Protein AF-A6YPT8-F1 (afdb_monomer_lite)

InterPro domains:
  IPR031933 UPF0767 family [PF15990] (1-80)
  IPR031933 UPF0767 family [PTHR28599] (1-87)

Radius of gyration: 34.25 Å; chains: 1; bounding box: 77×31×76 Å

Structure (mmCIF, N/CA/C/O backbone):
data_AF-A6YPT8-F1
#
_entry.id   AF-A6YPT8-F1
#
loop_
_atom_site.group_PDB
_atom_site.id
_atom_site.type_symbol
_atom_site.label_atom_id
_atom_site.label_alt_id
_atom_site.label_comp_id
_atom_site.label_asym_id
_atom_site.label_entity_id
_atom_site.label_seq_id
_atom_site.pdbx_PDB_ins_code
_atom_site.Cartn_x
_atom_site.Cartn_y
_atom_site.Cartn_z
_atom_site.occupancy
_atom_site.B_iso_or_equiv
_atom_site.auth_seq_id
_atom_site.auth_comp_id
_atom_site.auth_asym_id
_atom_site.auth_atom_id
_atom_site.pdbx_PDB_model_num
ATOM 1 N N . MET A 1 1 ? 24.537 11.839 -31.452 1.00 71.50 1 MET A N 1
ATOM 2 C CA . MET A 1 1 ? 24.635 10.550 -30.720 1.00 71.50 1 MET A CA 1
ATOM 3 C C . MET A 1 1 ? 23.842 10.539 -29.410 1.00 71.50 1 MET A C 1
ATOM 5 O O . MET A 1 1 ? 23.082 9.610 -29.188 1.00 71.50 1 MET A O 1
ATOM 9 N N . PHE A 1 2 ? 23.910 11.593 -28.594 1.00 83.94 2 PHE A N 1
ATOM 10 C CA . PHE A 1 2 ? 23.109 11.769 -27.368 1.00 83.94 2 PHE A CA 1
ATOM 11 C C . PHE A 1 2 ? 21.575 11.546 -27.480 1.00 83.94 2 PHE A C 1
ATOM 13 O O . PHE A 1 2 ? 21.017 10.857 -26.626 1.00 83.94 2 PHE A O 1
ATOM 20 N N . PRO A 1 3 ? 20.867 12.020 -28.532 1.00 88.94 3 PRO A N 1
ATOM 21 C CA . PRO A 1 3 ? 19.422 11.778 -28.658 1.00 88.94 3 PRO A CA 1
ATOM 22 C C . PRO A 1 3 ? 19.060 10.298 -28.865 1.00 88.94 3 PRO A C 1
ATOM 24 O O . PRO A 1 3 ? 17.978 9.867 -28.474 1.00 88.94 3 PRO A O 1
ATOM 27 N N . VAL A 1 4 ? 19.970 9.501 -29.436 1.00 90.31 4 VAL A N 1
ATOM 28 C CA . VAL A 1 4 ? 19.774 8.053 -29.603 1.00 90.31 4 VAL A CA 1
ATOM 29 C C . VAL A 1 4 ? 19.873 7.353 -28.250 1.00 90.31 4 VAL A C 1
ATOM 31 O O . VAL A 1 4 ? 19.024 6.530 -27.922 1.00 90.31 4 VAL A O 1
ATOM 34 N N . ILE A 1 5 ? 20.847 7.751 -27.428 1.00 91.69 5 ILE A N 1
ATOM 35 C CA . ILE A 1 5 ? 21.039 7.223 -26.071 1.00 91.69 5 ILE A CA 1
ATOM 36 C C . ILE A 1 5 ? 19.800 7.497 -25.210 1.00 91.69 5 ILE A C 1
ATOM 38 O O . ILE A 1 5 ? 19.274 6.579 -24.586 1.00 91.69 5 ILE A O 1
ATOM 42 N N . PHE A 1 6 ? 19.260 8.720 -25.235 1.00 92.62 6 PHE A N 1
ATOM 43 C CA . PHE A 1 6 ? 18.041 9.038 -24.483 1.00 92.62 6 PHE A CA 1
ATOM 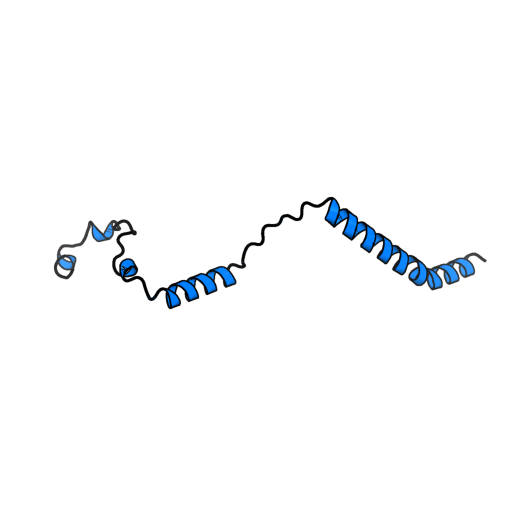44 C C . PHE A 1 6 ? 16.801 8.292 -24.974 1.00 92.62 6 PHE A C 1
ATOM 46 O O . PHE A 1 6 ? 15.943 7.931 -24.167 1.00 92.62 6 PHE A O 1
ATOM 53 N N . ARG A 1 7 ? 16.693 8.036 -26.281 1.00 91.44 7 ARG A N 1
ATOM 54 C CA . ARG A 1 7 ? 15.587 7.252 -26.840 1.00 91.44 7 ARG A CA 1
ATOM 55 C C . ARG A 1 7 ? 15.630 5.804 -26.353 1.00 91.44 7 ARG A C 1
ATOM 57 O O . ARG A 1 7 ? 14.596 5.275 -25.959 1.00 91.44 7 ARG A O 1
ATOM 64 N N . VAL A 1 8 ? 16.817 5.199 -26.338 1.00 91.06 8 VAL A N 1
ATOM 65 C CA . VAL A 1 8 ? 17.039 3.852 -25.792 1.00 91.06 8 VAL A CA 1
ATOM 66 C C . VAL A 1 8 ? 16.744 3.840 -24.293 1.00 91.06 8 VAL A C 1
ATOM 68 O O . VAL A 1 8 ? 15.969 3.009 -23.831 1.00 91.06 8 VAL A O 1
ATOM 71 N N . LEU A 1 9 ? 17.264 4.811 -23.540 1.00 91.69 9 LEU A N 1
ATOM 72 C CA . LEU A 1 9 ? 17.034 4.898 -22.101 1.00 91.69 9 LEU A CA 1
ATOM 73 C C . LEU A 1 9 ? 15.542 5.008 -21.763 1.00 91.69 9 LEU A C 1
ATOM 75 O O . LEU A 1 9 ? 15.075 4.262 -20.917 1.00 91.69 9 LEU A O 1
ATOM 79 N N . LYS A 1 10 ? 14.764 5.864 -22.440 1.00 90.00 10 LYS A N 1
ATOM 80 C CA . LYS A 1 10 ? 13.311 5.969 -22.194 1.00 90.00 10 LYS A CA 1
ATOM 81 C C . LYS A 1 10 ? 12.555 4.691 -22.555 1.00 90.00 10 LYS A C 1
ATOM 83 O O . LYS A 1 10 ? 11.586 4.367 -21.879 1.00 90.00 10 LYS A O 1
ATOM 88 N N . ALA A 1 11 ? 12.979 3.985 -23.603 1.00 91.94 11 ALA A N 1
ATOM 89 C CA . ALA A 1 11 ? 12.346 2.738 -24.016 1.00 91.94 11 ALA A CA 1
ATOM 90 C C . ALA A 1 11 ? 12.588 1.609 -23.003 1.00 91.94 11 ALA A C 1
ATOM 92 O O . ALA A 1 11 ? 11.664 0.862 -22.700 1.00 91.94 11 ALA A O 1
ATOM 93 N N . TYR A 1 12 ? 13.802 1.511 -22.452 1.00 92.81 12 TYR A N 1
ATOM 94 C CA . TYR A 1 12 ? 14.185 0.431 -21.537 1.00 92.81 12 TYR A CA 1
ATOM 95 C C . TYR A 1 12 ? 14.040 0.769 -20.051 1.00 92.81 12 TYR A C 1
ATOM 97 O O . TYR A 1 12 ? 13.956 -0.143 -19.234 1.00 92.81 12 TYR A O 1
ATOM 105 N N . ALA A 1 13 ? 13.947 2.052 -19.691 1.00 93.38 13 ALA A N 1
ATOM 106 C CA . ALA A 1 13 ? 13.744 2.508 -18.320 1.00 93.38 13 ALA A CA 1
ATOM 107 C C . ALA A 1 13 ? 12.620 1.755 -17.592 1.00 93.38 13 ALA A C 1
ATOM 109 O O . ALA A 1 13 ? 12.928 1.181 -16.554 1.00 93.38 13 ALA A O 1
ATOM 110 N N . PRO A 1 14 ? 11.372 1.664 -18.101 1.00 93.19 14 PRO A N 1
ATOM 111 C CA . PRO A 1 14 ? 10.295 1.001 -17.362 1.00 93.19 14 PRO A CA 1
ATOM 112 C C . PRO A 1 14 ? 10.564 -0.487 -17.112 1.00 93.19 14 PRO A C 1
ATOM 114 O O . PRO A 1 14 ? 10.186 -1.005 -16.067 1.00 93.19 14 PRO A O 1
ATOM 117 N N . TYR A 1 15 ? 11.267 -1.168 -18.019 1.00 94.06 15 TYR A N 1
ATOM 118 C CA . TYR A 1 15 ? 11.605 -2.585 -17.863 1.00 94.06 15 TYR A CA 1
ATOM 119 C C . TYR A 1 15 ? 12.647 -2.839 -16.773 1.00 94.06 15 TYR A C 1
ATOM 121 O O . TYR A 1 15 ? 12.724 -3.948 -16.259 1.00 94.06 15 TYR A O 1
ATOM 129 N N . ILE A 1 16 ? 13.440 -1.829 -16.412 1.00 94.19 16 ILE A N 1
ATOM 130 C CA . ILE A 1 16 ? 14.468 -1.926 -15.371 1.00 94.19 16 ILE A CA 1
ATOM 131 C C . ILE A 1 16 ? 13.949 -1.332 -14.059 1.00 94.19 16 ILE A C 1
ATOM 133 O O . ILE A 1 16 ? 14.101 -1.928 -12.994 1.00 94.19 16 ILE A O 1
ATOM 137 N N . THR A 1 17 ? 13.312 -0.163 -14.120 1.00 95.88 17 THR A N 1
ATOM 138 C CA . THR A 1 17 ? 12.869 0.568 -12.932 1.00 95.88 17 THR A CA 1
ATOM 139 C C . THR A 1 17 ? 11.680 -0.093 -12.256 1.00 95.88 17 THR A C 1
ATOM 141 O O . THR A 1 17 ? 11.623 -0.081 -11.033 1.00 95.88 17 THR A O 1
ATOM 144 N N . LEU A 1 18 ? 10.757 -0.702 -13.006 1.00 94.62 18 LEU A N 1
ATOM 145 C CA . LEU A 1 18 ? 9.590 -1.373 -12.435 1.00 94.62 18 LEU A CA 1
ATOM 146 C C . LEU A 1 18 ? 9.974 -2.596 -11.583 1.00 94.62 18 LEU A C 1
ATOM 148 O O . LEU A 1 18 ? 9.582 -2.624 -10.416 1.00 94.62 18 LEU A O 1
ATOM 152 N N . PRO A 1 19 ? 10.767 -3.574 -12.069 1.00 96.25 19 PRO A N 1
ATOM 153 C CA . PRO A 1 19 ? 11.202 -4.681 -11.219 1.00 96.25 19 PRO A CA 1
ATOM 154 C C . PRO A 1 19 ? 12.109 -4.218 -10.073 1.00 96.25 19 PRO A C 1
ATOM 156 O O . PRO A 1 19 ? 11.986 -4.734 -8.965 1.00 96.25 19 PRO A O 1
ATOM 159 N N . ALA A 1 20 ? 12.964 -3.211 -10.287 1.00 96.88 20 ALA A N 1
ATOM 160 C CA . ALA A 1 20 ? 13.765 -2.635 -9.208 1.00 96.88 20 ALA A CA 1
ATOM 161 C C . ALA A 1 20 ? 12.886 -2.015 -8.107 1.00 96.88 20 ALA A C 1
ATOM 163 O O . ALA A 1 20 ? 13.093 -2.291 -6.928 1.00 96.88 20 ALA A O 1
ATOM 164 N N . ALA A 1 21 ? 11.869 -1.236 -8.480 1.00 96.88 21 ALA A N 1
ATOM 165 C CA . ALA A 1 21 ? 10.919 -0.646 -7.543 1.00 96.88 21 ALA A CA 1
ATOM 166 C C . ALA A 1 21 ? 10.101 -1.717 -6.811 1.00 96.88 21 ALA A C 1
ATOM 168 O O . ALA A 1 21 ? 9.898 -1.603 -5.605 1.00 96.88 21 ALA A O 1
ATOM 169 N N . ALA A 1 22 ? 9.684 -2.780 -7.504 1.00 97.12 22 ALA A N 1
ATOM 170 C CA . ALA A 1 22 ? 9.000 -3.909 -6.882 1.00 97.12 22 ALA A CA 1
ATOM 171 C C . ALA A 1 22 ? 9.888 -4.604 -5.837 1.00 97.12 22 ALA A C 1
ATOM 173 O O . ALA A 1 22 ? 9.433 -4.850 -4.722 1.00 97.12 22 ALA A O 1
ATOM 174 N N . MET A 1 23 ? 11.165 -4.857 -6.149 1.00 97.62 23 MET A N 1
ATOM 175 C CA . MET A 1 23 ? 12.116 -5.431 -5.189 1.00 97.62 23 MET A CA 1
ATOM 176 C C . MET A 1 23 ? 12.316 -4.527 -3.973 1.00 97.62 23 MET A C 1
ATOM 178 O O . MET A 1 23 ? 12.230 -5.000 -2.842 1.00 97.62 23 MET A O 1
ATOM 182 N N . VAL A 1 24 ? 12.533 -3.227 -4.188 1.00 97.25 24 VAL A N 1
ATOM 183 C CA . VAL A 1 24 ? 12.664 -2.252 -3.095 1.00 97.25 24 VAL A CA 1
ATOM 184 C C . VAL A 1 24 ? 11.391 -2.204 -2.250 1.00 97.25 24 VAL A C 1
ATOM 186 O O . VAL A 1 24 ? 11.486 -2.169 -1.029 1.00 97.25 24 VAL A O 1
ATOM 189 N N . GLY A 1 25 ? 10.210 -2.267 -2.868 1.00 96.31 25 GLY A N 1
ATOM 190 C CA . GLY A 1 25 ? 8.930 -2.319 -2.164 1.00 96.31 25 GLY A CA 1
ATOM 191 C C . GLY A 1 25 ? 8.776 -3.572 -1.302 1.00 96.31 25 GLY A C 1
ATOM 192 O O . GLY A 1 25 ? 8.384 -3.466 -0.145 1.00 96.31 25 GLY A O 1
ATOM 193 N N . ILE A 1 26 ? 9.147 -4.748 -1.819 1.00 96.81 26 ILE A N 1
ATOM 194 C CA . ILE A 1 26 ? 9.124 -6.009 -1.059 1.00 96.81 26 ILE A CA 1
ATOM 195 C C . ILE A 1 26 ? 10.091 -5.938 0.125 1.00 96.81 26 ILE A C 1
ATOM 197 O O . ILE A 1 26 ? 9.726 -6.291 1.246 1.00 96.81 26 ILE A O 1
ATOM 201 N N . ILE A 1 27 ? 11.320 -5.475 -0.100 1.00 96.50 27 ILE A N 1
ATOM 202 C CA . ILE A 1 27 ? 12.325 -5.336 0.960 1.00 96.50 27 ILE A CA 1
ATOM 203 C C . ILE A 1 27 ? 11.837 -4.336 2.013 1.00 96.50 27 ILE A C 1
ATOM 205 O O . ILE A 1 27 ?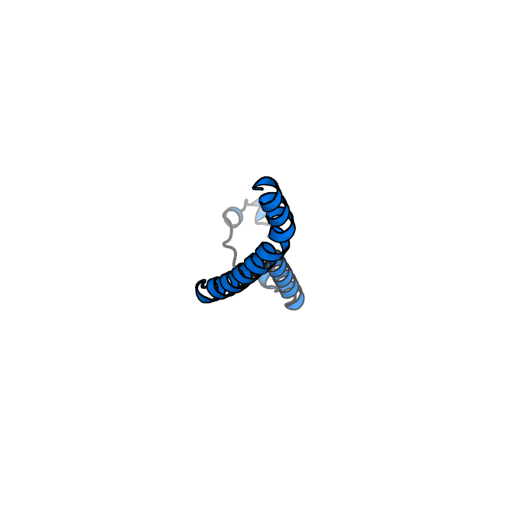 11.851 -4.643 3.202 1.00 96.50 27 ILE A O 1
ATOM 209 N N . GLY A 1 28 ? 11.340 -3.178 1.578 1.00 94.69 28 GLY A N 1
ATOM 210 C CA . GLY A 1 28 ? 10.786 -2.144 2.445 1.00 94.69 28 GLY A CA 1
ATOM 211 C C . GLY A 1 28 ? 9.616 -2.649 3.284 1.00 94.69 28 GLY A C 1
ATOM 212 O O . GLY A 1 28 ? 9.609 -2.422 4.485 1.00 94.69 28 GLY A O 1
ATOM 213 N N . TYR A 1 29 ? 8.689 -3.408 2.694 1.00 91.75 29 TYR A N 1
ATOM 214 C CA . T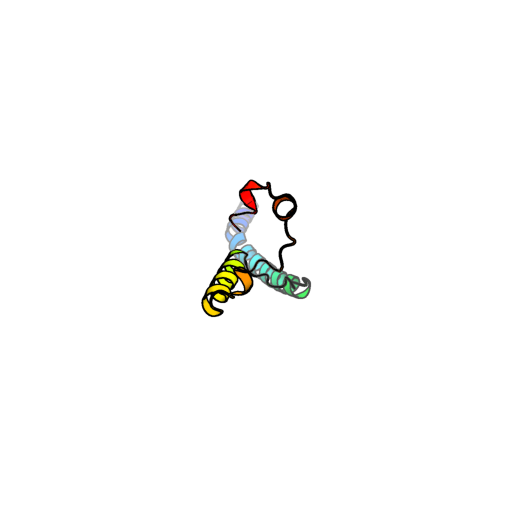YR A 1 29 ? 7.566 -4.010 3.415 1.00 91.75 29 TYR A CA 1
ATOM 215 C C . TYR A 1 29 ? 8.030 -4.984 4.505 1.00 91.75 29 TYR A C 1
ATOM 217 O O . TYR A 1 29 ? 7.512 -4.958 5.619 1.00 91.75 29 TYR A O 1
ATOM 225 N N . ASN A 1 30 ? 9.034 -5.818 4.217 1.00 91.50 30 ASN A N 1
ATOM 226 C CA . ASN A 1 30 ? 9.590 -6.738 5.212 1.00 91.50 30 ASN A CA 1
ATOM 227 C C . ASN A 1 30 ? 10.314 -5.993 6.344 1.00 91.50 30 ASN A C 1
ATOM 229 O O . ASN A 1 30 ? 10.153 -6.352 7.508 1.00 91.50 30 ASN A O 1
ATOM 233 N N . ILE A 1 31 ? 11.078 -4.946 6.016 1.00 93.44 31 ILE A N 1
ATOM 234 C CA . ILE A 1 31 ? 11.766 -4.108 7.010 1.00 93.44 31 ILE A CA 1
ATOM 235 C C . ILE A 1 31 ? 10.752 -3.348 7.864 1.00 93.44 31 ILE A C 1
ATOM 237 O O . ILE A 1 31 ? 10.868 -3.349 9.085 1.00 93.44 31 ILE A O 1
ATOM 241 N N . GLU A 1 32 ? 9.740 -2.734 7.250 1.00 87.38 32 GLU A N 1
ATOM 242 C CA . GLU A 1 32 ? 8.651 -2.064 7.960 1.00 87.38 32 GLU A CA 1
ATOM 243 C C . GLU A 1 32 ? 7.963 -3.037 8.912 1.00 87.38 32 GLU A C 1
ATOM 245 O O . GLU A 1 32 ? 7.727 -2.692 10.059 1.00 87.38 32 GLU A O 1
ATOM 250 N N . ASN A 1 33 ? 7.692 -4.267 8.478 1.00 83.69 33 ASN A N 1
ATOM 251 C CA . ASN A 1 33 ? 7.051 -5.264 9.327 1.00 83.69 33 ASN A CA 1
ATOM 252 C C . ASN A 1 33 ? 7.941 -5.741 10.490 1.00 83.69 33 ASN A C 1
ATOM 254 O O . ASN A 1 33 ? 7.419 -6.186 11.505 1.00 83.69 33 ASN A O 1
ATOM 258 N N . TRP A 1 34 ? 9.267 -5.671 10.350 1.00 85.00 34 TRP A N 1
ATOM 259 C CA . TRP A 1 34 ? 10.205 -6.019 11.420 1.00 85.00 34 TRP A CA 1
ATOM 260 C C . TRP A 1 34 ? 10.430 -4.871 12.412 1.00 85.00 34 TRP A C 1
ATOM 262 O O . TRP A 1 34 ? 10.585 -5.111 13.605 1.00 85.00 34 TRP A O 1
ATOM 272 N N . VAL A 1 35 ? 10.450 -3.629 11.923 1.00 84.81 35 VAL A N 1
ATOM 273 C CA . VAL A 1 35 ? 10.718 -2.427 12.730 1.00 84.81 35 VAL A CA 1
ATOM 274 C C . VAL A 1 35 ? 9.442 -1.848 13.344 1.00 84.81 35 VAL A C 1
ATOM 276 O O . VAL A 1 35 ? 9.483 -1.260 14.422 1.00 84.81 35 VAL A O 1
ATOM 279 N N . SER A 1 36 ? 8.306 -1.966 12.661 1.00 76.38 36 SER A N 1
ATOM 280 C CA . SER A 1 36 ? 7.031 -1.445 13.136 1.00 76.38 36 SER A CA 1
ATOM 281 C C . SER A 1 36 ? 6.398 -2.435 14.106 1.00 76.38 36 SER A C 1
ATOM 283 O O . SER A 1 36 ? 5.956 -3.512 13.709 1.00 76.38 36 SER A O 1
ATOM 285 N N . ASP A 1 37 ? 6.272 -2.032 15.369 1.00 67.50 37 ASP A N 1
ATOM 286 C CA . ASP A 1 37 ? 5.363 -2.665 16.324 1.00 67.50 37 ASP A CA 1
ATOM 287 C C . ASP A 1 37 ? 3.907 -2.429 15.871 1.00 67.50 37 ASP A C 1
ATOM 289 O O . ASP A 1 37 ? 3.185 -1.582 16.402 1.00 67.50 37 ASP A O 1
ATOM 293 N N . LYS A 1 38 ? 3.432 -3.182 14.865 1.00 64.81 38 LYS A N 1
ATOM 294 C CA . LYS A 1 38 ? 2.020 -3.208 14.430 1.00 64.81 38 LYS A CA 1
ATOM 295 C C . LYS A 1 38 ? 1.138 -3.972 15.420 1.00 64.81 38 LYS A C 1
ATOM 297 O O . LYS A 1 38 ? 0.242 -4.717 15.033 1.00 64.81 38 LYS A O 1
ATOM 302 N N . TYR A 1 39 ? 1.337 -3.750 16.715 1.00 60.66 39 TYR A N 1
ATOM 303 C CA . TYR A 1 39 ? 0.388 -4.161 17.739 1.00 60.66 39 TYR A CA 1
ATOM 304 C C . TYR A 1 39 ? -0.735 -3.124 17.802 1.00 60.66 39 TYR A C 1
ATOM 306 O O . TYR A 1 39 ? -0.898 -2.393 18.774 1.00 60.66 39 TYR A O 1
ATOM 314 N N . THR A 1 40 ? -1.507 -3.007 16.719 1.00 69.75 40 THR A N 1
ATOM 315 C CA . THR A 1 40 ? -2.811 -2.347 16.799 1.00 69.75 40 THR A CA 1
ATOM 316 C C . THR A 1 40 ? -3.768 -3.401 17.342 1.00 69.75 40 THR A C 1
ATOM 318 O O . THR A 1 40 ? -4.127 -4.316 16.596 1.00 69.75 40 THR A O 1
ATOM 321 N N . PRO A 1 41 ? -4.143 -3.359 18.637 1.00 71.44 41 PRO A N 1
ATOM 322 C CA . PRO A 1 41 ? -5.096 -4.322 19.158 1.00 71.44 41 PRO A CA 1
ATOM 323 C C . PRO A 1 41 ? -6.370 -4.200 18.330 1.00 71.44 41 PRO A C 1
ATOM 325 O O . PRO A 1 41 ? -6.916 -3.104 18.174 1.00 71.44 41 PRO A O 1
ATOM 328 N N . TYR A 1 42 ? -6.810 -5.321 17.761 1.00 75.06 42 TYR A N 1
ATOM 329 C CA . TYR A 1 42 ? -8.049 -5.364 17.004 1.00 75.06 42 TYR A CA 1
ATOM 330 C C . TYR A 1 42 ? -9.178 -4.862 17.905 1.00 75.06 42 TYR A C 1
ATOM 332 O O . TYR A 1 42 ? -9.522 -5.482 18.910 1.00 75.06 42 TYR A O 1
ATOM 340 N N . GLN A 1 43 ? -9.734 -3.707 17.553 1.00 78.50 43 GLN A N 1
ATOM 341 C CA . GLN A 1 43 ? -10.951 -3.210 18.164 1.00 78.50 43 GLN A CA 1
ATOM 342 C C . GLN A 1 43 ? -12.103 -3.514 17.230 1.00 78.50 43 GLN A C 1
ATOM 344 O O . GLN A 1 43 ? -12.105 -3.116 16.065 1.00 78.50 43 GLN A O 1
ATOM 349 N N . GLU A 1 44 ? -13.109 -4.204 17.752 1.00 84.25 44 GLU A N 1
ATOM 350 C CA . GLU A 1 44 ? -14.318 -4.421 16.985 1.00 84.25 44 GLU A CA 1
ATOM 351 C C . GLU A 1 44 ? -14.957 -3.102 16.566 1.00 84.25 44 GLU A C 1
ATOM 353 O O . GLU A 1 44 ? -15.081 -2.159 17.358 1.00 84.25 44 GLU A O 1
ATOM 358 N N . SER A 1 45 ? -15.421 -3.068 15.316 1.00 87.88 45 SER A N 1
ATOM 359 C CA . SER A 1 45 ? -16.231 -1.962 14.819 1.00 87.88 45 SER A CA 1
ATOM 360 C C . SER A 1 45 ? -17.435 -1.729 15.735 1.00 87.88 45 SER A C 1
ATOM 362 O O . SER A 1 45 ? -18.031 -2.679 16.248 1.00 87.88 45 SER A O 1
ATOM 364 N N . ILE A 1 46 ? -17.843 -0.470 15.888 1.00 87.56 46 ILE A N 1
ATOM 365 C CA . ILE A 1 46 ? -19.008 -0.100 16.704 1.00 87.56 46 ILE A CA 1
ATOM 366 C C . ILE A 1 46 ? -20.270 -0.856 16.267 1.00 87.56 46 ILE A C 1
ATOM 368 O O . ILE A 1 46 ? -21.072 -1.247 17.113 1.00 87.56 46 ILE A O 1
ATOM 372 N N . SER A 1 47 ? -20.417 -1.119 14.965 1.00 90.75 47 SER A N 1
ATOM 373 C CA . SER A 1 47 ? -21.519 -1.910 14.413 1.00 90.75 47 SER A CA 1
ATOM 374 C C . SER A 1 47 ? -21.523 -3.348 14.935 1.00 90.75 47 SER A C 1
ATOM 376 O O . SER A 1 47 ? -22.575 -3.808 15.368 1.00 90.75 47 SER A O 1
ATOM 378 N N . LYS A 1 48 ? -20.358 -4.018 14.970 1.00 89.50 48 LYS A N 1
ATOM 379 C CA . LYS A 1 48 ? -20.209 -5.375 15.532 1.00 89.50 48 LYS A CA 1
ATOM 380 C C . LYS A 1 48 ? -20.529 -5.410 17.024 1.00 89.50 48 LYS A C 1
ATOM 382 O O . LYS A 1 48 ? -21.390 -6.178 17.436 1.00 89.50 48 LYS A O 1
ATOM 387 N N . LYS A 1 49 ? -19.968 -4.476 17.800 1.00 90.12 49 LYS A N 1
ATOM 388 C CA . LYS A 1 49 ? -20.289 -4.338 19.231 1.00 90.12 49 LYS A CA 1
ATOM 389 C C . LYS A 1 49 ? -21.782 -4.095 19.467 1.00 90.12 49 LYS A C 1
ATOM 391 O O . LYS A 1 49 ? -22.336 -4.522 20.472 1.00 90.12 49 LYS A O 1
ATOM 396 N N . ARG A 1 50 ? -22.453 -3.357 18.573 1.00 89.38 50 ARG A N 1
ATOM 397 C CA . ARG A 1 50 ? -23.898 -3.108 18.666 1.00 89.38 50 ARG A CA 1
ATOM 398 C C . ARG A 1 50 ? -24.701 -4.365 18.350 1.00 89.38 50 ARG A C 1
ATOM 400 O O . ARG A 1 50 ? -25.642 -4.645 19.082 1.00 89.38 50 ARG A O 1
ATOM 407 N N . SER A 1 51 ? -24.364 -5.086 17.284 1.00 90.38 51 SER A N 1
ATOM 408 C CA . SER A 1 51 ? -25.049 -6.336 16.945 1.00 90.38 51 SER A CA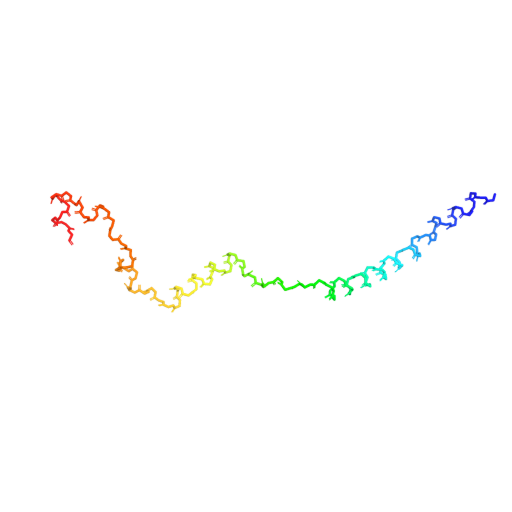 1
ATOM 409 C C . SER A 1 51 ? -24.844 -7.397 18.017 1.00 90.38 51 SER A C 1
ATOM 411 O O . SER A 1 51 ? -25.799 -8.077 18.359 1.00 90.38 51 SER A O 1
ATOM 413 N N . GLU A 1 52 ? -23.643 -7.488 18.589 1.00 89.69 52 GLU A N 1
ATOM 414 C CA . GLU A 1 52 ? -23.338 -8.419 19.676 1.00 89.69 52 GLU A CA 1
ATOM 415 C C . GLU A 1 52 ? -24.172 -8.104 20.919 1.00 89.69 52 GLU A C 1
ATOM 417 O O . GLU A 1 52 ? -24.846 -8.990 21.425 1.00 89.69 52 GLU A O 1
ATOM 422 N N . ARG A 1 53 ? -24.273 -6.826 21.321 1.00 85.50 53 ARG A N 1
ATOM 423 C CA . ARG A 1 53 ? -25.189 -6.418 22.400 1.00 85.50 53 ARG A CA 1
ATOM 424 C C . ARG A 1 53 ? -26.645 -6.769 22.105 1.00 85.50 53 ARG A C 1
ATOM 426 O O . ARG A 1 53 ? -27.375 -7.133 23.015 1.00 85.50 53 ARG A O 1
ATOM 433 N N . LEU A 1 54 ? -27.111 -6.599 20.870 1.00 86.31 54 LEU A N 1
ATOM 434 C CA . LEU A 1 54 ? -28.496 -6.931 20.517 1.00 86.31 54 LEU A CA 1
ATOM 435 C C . LEU A 1 54 ? -28.740 -8.442 20.583 1.00 86.31 54 LEU A C 1
ATOM 437 O O . LEU A 1 54 ? -29.728 -8.853 21.180 1.00 86.31 54 LEU A O 1
ATOM 441 N N . LEU A 1 55 ? -27.813 -9.241 20.048 1.00 86.44 55 LEU A N 1
ATOM 442 C CA . LEU A 1 55 ? -27.850 -10.702 20.115 1.00 86.44 55 LEU A CA 1
ATOM 443 C C . LEU A 1 55 ? -27.784 -11.209 21.557 1.00 86.44 55 LEU A C 1
ATOM 445 O O . LEU A 1 55 ? -28.557 -12.081 21.929 1.00 86.44 55 LEU A O 1
ATOM 449 N N . GLU A 1 56 ? -26.908 -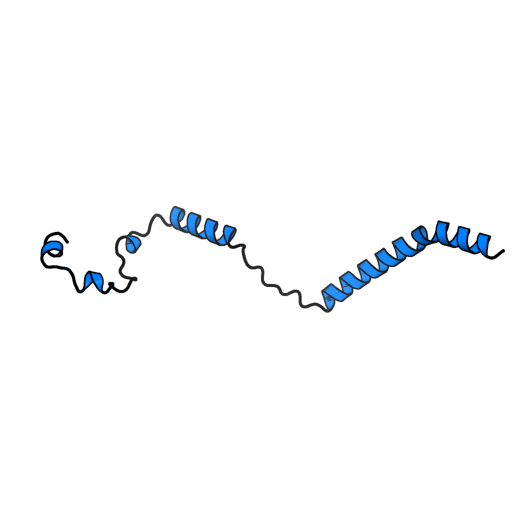10.644 22.386 1.00 84.00 56 GLU A N 1
ATOM 450 C CA . GLU A 1 56 ? -26.792 -10.991 23.804 1.00 84.00 56 GLU A CA 1
ATOM 451 C C . GLU A 1 56 ? -28.094 -10.695 24.565 1.00 84.00 56 GLU A C 1
ATOM 453 O O . GLU A 1 56 ? -28.552 -11.527 25.341 1.00 84.00 56 GLU A O 1
ATOM 458 N N . ASN A 1 57 ? -28.748 -9.562 24.290 1.00 75.88 57 ASN A N 1
ATOM 459 C CA . ASN A 1 57 ? -30.048 -9.224 24.884 1.00 75.88 57 ASN A CA 1
ATOM 460 C C . ASN A 1 57 ? -31.194 -10.139 24.411 1.00 75.88 57 ASN A C 1
ATOM 462 O O . ASN A 1 57 ? -32.158 -10.349 25.148 1.00 75.88 57 ASN A O 1
ATOM 466 N N . GLU A 1 58 ? -31.114 -10.653 23.184 1.00 76.19 58 GLU A N 1
ATOM 467 C CA . GLU A 1 58 ? -32.109 -11.560 22.604 1.00 76.19 58 GLU A CA 1
ATOM 468 C C . GLU A 1 58 ? -31.928 -12.999 23.119 1.00 76.19 58 GLU A C 1
ATOM 470 O O . GLU A 1 58 ? -32.910 -13.671 23.428 1.00 76.19 58 GLU A O 1
ATOM 475 N N . LEU A 1 59 ? -30.678 -13.442 23.293 1.00 71.88 59 LEU A N 1
ATOM 476 C CA . LEU A 1 59 ? -30.317 -14.768 23.807 1.00 71.88 59 LEU A CA 1
ATOM 477 C C . LEU A 1 59 ? -30.479 -14.890 25.326 1.00 71.88 59 LEU A C 1
ATOM 479 O O . LEU A 1 59 ? -30.970 -15.912 25.800 1.00 71.88 59 LEU A O 1
ATOM 483 N N . ASN A 1 60 ? -30.106 -13.857 26.086 1.00 67.06 60 ASN A N 1
ATOM 484 C CA . ASN A 1 60 ? -30.259 -13.839 27.545 1.00 67.06 60 ASN A CA 1
ATOM 485 C C . ASN A 1 60 ? -31.680 -13.463 27.992 1.00 67.06 60 ASN A C 1
ATOM 487 O O . ASN A 1 60 ? -31.919 -13.345 29.187 1.00 67.06 60 ASN A O 1
ATOM 491 N N . GLY A 1 61 ? -32.615 -13.301 27.045 1.00 60.97 61 GLY A N 1
ATOM 492 C CA . GLY A 1 61 ? -34.047 -13.194 27.299 1.00 60.97 61 GLY A CA 1
ATOM 493 C C . GLY A 1 61 ? -34.403 -12.126 28.325 1.00 60.97 61 GLY A C 1
ATOM 494 O O . GLY A 1 61 ? -34.729 -12.484 29.444 1.00 60.97 61 GLY A O 1
ATOM 495 N N . ILE A 1 62 ? -34.368 -10.845 27.928 1.00 58.19 62 ILE A N 1
ATOM 496 C CA . ILE A 1 62 ? -34.911 -9.683 28.668 1.00 58.19 62 ILE A CA 1
ATOM 497 C C . ILE A 1 62 ? -34.848 -9.891 30.188 1.00 58.19 62 ILE A C 1
ATOM 499 O O . ILE A 1 62 ? -35.858 -10.230 30.807 1.00 58.19 62 ILE A O 1
ATOM 503 N N . ASP A 1 63 ? -33.674 -9.670 30.781 1.00 54.81 63 ASP A N 1
ATOM 504 C CA . ASP A 1 63 ? -33.528 -9.638 32.233 1.00 54.81 63 ASP A CA 1
ATOM 505 C C . ASP A 1 63 ? -34.681 -8.822 32.844 1.00 54.81 63 ASP A C 1
ATOM 507 O O . ASP A 1 63 ? -34.789 -7.606 32.640 1.00 54.81 63 ASP A O 1
ATOM 511 N N . GLU A 1 64 ? -35.545 -9.480 33.623 1.00 54.34 64 GLU A N 1
ATOM 512 C CA . GLU A 1 64 ? -36.630 -8.851 34.393 1.00 54.34 64 GLU A CA 1
ATOM 513 C C . GLU A 1 64 ? -36.101 -7.709 35.285 1.00 54.34 64 GLU A C 1
ATOM 515 O O . GLU A 1 64 ? -36.825 -6.773 35.627 1.00 54.34 64 GLU A O 1
ATOM 520 N N . SER A 1 65 ? -34.793 -7.726 35.557 1.00 54.34 65 SER A N 1
ATOM 521 C CA . SER A 1 65 ? -34.000 -6.667 36.176 1.00 54.34 65 SER A CA 1
ATOM 522 C C . SER A 1 65 ? -34.141 -5.297 35.490 1.00 54.34 65 SER A C 1
ATOM 524 O O . SER A 1 65 ? -34.175 -4.290 36.182 1.00 54.34 65 SER A O 1
ATOM 526 N N . LEU A 1 66 ? -34.299 -5.202 34.160 1.00 54.62 66 LEU A N 1
ATOM 527 C CA . LEU A 1 66 ? -34.455 -3.915 33.451 1.00 54.62 66 LEU A CA 1
ATOM 528 C C . LEU A 1 66 ? -35.839 -3.266 33.616 1.00 54.62 66 LEU A C 1
ATOM 530 O O . LEU A 1 66 ? -35.966 -2.054 33.409 1.00 54.62 66 LEU A O 1
ATOM 534 N N . LYS A 1 67 ? -36.870 -4.029 34.010 1.00 56.00 67 LYS A N 1
ATOM 535 C CA . LYS A 1 67 ? -38.171 -3.451 34.397 1.00 56.00 67 LYS A CA 1
ATOM 536 C C . LYS A 1 67 ? -38.063 -2.704 35.722 1.00 56.00 67 LYS A C 1
ATOM 538 O O . LYS A 1 67 ? -38.665 -1.642 35.883 1.00 56.00 67 LYS A O 1
ATOM 543 N N . GLU A 1 68 ? -37.252 -3.207 36.644 1.00 58.06 68 GLU A N 1
ATOM 544 C CA . GLU A 1 68 ? -36.972 -2.545 37.909 1.00 58.06 68 GLU A CA 1
ATOM 545 C C . GLU A 1 68 ? -35.673 -1.746 37.795 1.00 58.06 68 GLU A C 1
ATOM 547 O O . GLU A 1 68 ? -34.589 -2.262 38.035 1.00 58.06 68 GLU A O 1
ATOM 552 N N . LYS A 1 69 ? -35.769 -0.451 37.458 1.00 60.25 69 LYS A N 1
ATOM 553 C CA . LYS A 1 69 ? -34.629 0.487 37.399 1.00 60.25 69 LYS A CA 1
ATOM 554 C C . LYS A 1 69 ? -33.966 0.706 38.779 1.00 60.25 69 LYS A C 1
ATOM 556 O O . LYS A 1 69 ? -33.959 1.820 39.292 1.00 60.25 69 LYS A O 1
ATOM 561 N N . LYS A 1 70 ? -33.408 -0.335 39.403 1.00 58.94 70 LYS A N 1
ATOM 562 C CA . LYS A 1 70 ? -32.722 -0.300 40.707 1.00 58.94 70 LYS A CA 1
ATOM 563 C C . LYS A 1 70 ? -31.331 0.325 40.606 1.00 58.94 70 LYS A C 1
ATOM 565 O O . LYS A 1 70 ? -30.863 0.939 41.555 1.00 58.94 70 LYS A O 1
ATOM 570 N N . PHE A 1 71 ? -30.698 0.199 39.443 1.00 60.69 71 PHE A N 1
ATOM 571 C CA . PHE A 1 71 ? -29.364 0.729 39.129 1.00 60.69 71 PHE A CA 1
ATOM 572 C C . PHE A 1 71 ? -29.373 2.205 38.704 1.00 60.69 71 PHE A C 1
ATOM 574 O O . PHE A 1 71 ? -28.316 2.829 38.642 1.00 60.69 71 PHE A O 1
ATOM 581 N N . VAL A 1 72 ? -30.545 2.790 38.434 1.00 63.34 72 VAL A N 1
ATOM 582 C CA . VAL A 1 72 ? -30.674 4.223 38.139 1.00 63.34 72 VAL A CA 1
ATOM 583 C C . VAL A 1 72 ? -31.033 4.943 39.432 1.00 63.34 72 VAL A C 1
ATOM 585 O O . VAL A 1 72 ? -32.077 4.679 40.026 1.00 63.34 72 VAL A O 1
ATOM 588 N N . ALA A 1 73 ? -30.182 5.869 39.875 1.00 60.53 73 ALA A N 1
ATOM 589 C CA . ALA A 1 73 ? -30.506 6.720 41.014 1.00 60.53 73 ALA A CA 1
ATOM 590 C C . ALA A 1 73 ? -31.840 7.443 40.748 1.00 60.53 73 ALA A C 1
ATOM 592 O O . ALA A 1 73 ? -31.990 8.100 39.716 1.00 60.53 73 ALA A O 1
ATOM 593 N N . LYS A 1 74 ? -32.812 7.308 41.666 1.00 67.19 74 LYS A N 1
ATOM 594 C CA . LYS A 1 74 ? -34.127 7.961 41.545 1.00 67.19 74 LYS A CA 1
ATOM 595 C C . LYS A 1 74 ? -33.934 9.454 41.285 1.00 67.19 74 LYS A C 1
ATOM 597 O O . LYS A 1 74 ? -33.266 10.138 42.070 1.00 67.19 74 LYS A O 1
ATOM 602 N N . SER A 1 75 ? -34.502 9.935 40.180 1.00 71.00 75 SER A N 1
ATOM 603 C CA . SER A 1 75 ? -34.335 11.323 39.752 1.00 71.00 75 SER A CA 1
ATOM 604 C C . SER A 1 75 ? -35.014 12.271 40.747 1.00 71.00 75 SER A C 1
ATOM 606 O O . SER A 1 75 ? -35.861 11.858 41.541 1.00 71.00 75 SER A O 1
ATOM 608 N N . VAL A 1 76 ? -34.676 13.562 40.714 1.00 66.69 76 VAL A N 1
ATOM 609 C CA . VAL A 1 76 ? -35.301 14.569 41.597 1.00 66.69 76 VAL A CA 1
ATOM 610 C C . VAL A 1 76 ? -36.831 14.603 41.430 1.00 66.69 76 VAL A C 1
ATOM 612 O O . VAL A 1 76 ? -37.546 14.852 42.400 1.00 66.69 76 VAL A O 1
ATOM 615 N N . PHE A 1 77 ? -37.343 14.252 40.247 1.00 64.19 77 PHE A N 1
ATOM 616 C CA . PHE A 1 77 ? -38.778 14.169 39.960 1.00 64.19 77 PHE A CA 1
ATOM 617 C C . PHE A 1 77 ? -39.485 13.001 40.662 1.00 64.19 77 PHE A C 1
ATOM 619 O O . PHE A 1 77 ? -40.676 13.093 40.928 1.00 64.19 77 PHE A O 1
ATOM 626 N N . ASP A 1 78 ? -38.769 11.931 41.025 1.00 68.31 78 ASP A N 1
ATOM 627 C CA . ASP A 1 78 ? -39.333 10.841 41.835 1.00 68.31 78 ASP A CA 1
ATOM 628 C C . ASP A 1 78 ? -39.420 11.197 43.324 1.00 68.31 78 ASP A C 1
ATOM 630 O O . ASP A 1 78 ? -40.155 10.548 44.067 1.00 68.31 78 ASP A O 1
ATOM 634 N N . LYS A 1 79 ? -38.640 12.189 43.772 1.00 67.75 79 LYS A N 1
ATOM 635 C CA . LYS A 1 79 ? -38.602 12.647 45.168 1.00 67.75 79 LYS A CA 1
ATOM 636 C C . LYS A 1 79 ? -39.605 13.770 45.433 1.00 67.75 79 LYS A C 1
ATOM 638 O O . LYS A 1 79 ? -40.154 13.836 46.524 1.00 67.75 79 LYS A O 1
ATOM 643 N N . ASN A 1 80 ? -39.858 14.613 44.432 1.00 71.81 80 ASN A N 1
ATOM 644 C CA . ASN A 1 80 ? -40.776 15.749 44.508 1.00 71.81 80 ASN A CA 1
ATOM 645 C C . ASN A 1 80 ? -42.026 15.510 43.646 1.00 71.81 80 ASN A C 1
ATOM 647 O O . ASN A 1 80 ? -42.313 16.280 42.731 1.00 71.81 80 ASN A O 1
ATOM 651 N N . LEU A 1 81 ? -42.755 14.421 43.912 1.00 74.75 81 LEU A N 1
ATOM 652 C CA . LEU A 1 81 ? -44.039 14.171 43.253 1.00 74.75 81 LEU A CA 1
ATOM 653 C C . LEU A 1 81 ? -45.109 15.096 43.841 1.00 74.75 81 LEU A C 1
ATOM 655 O O . LEU A 1 81 ? -45.258 1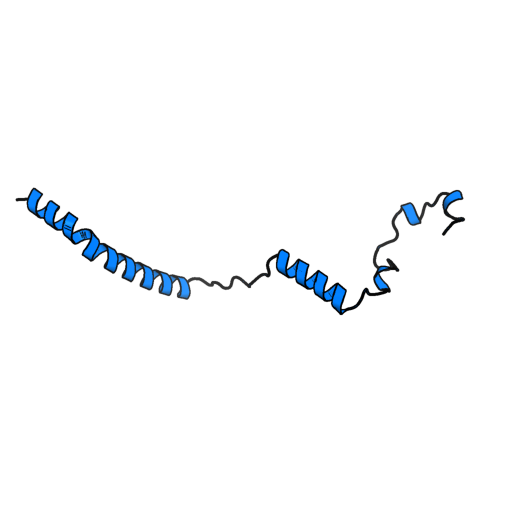5.176 45.063 1.00 74.75 81 LEU A O 1
ATOM 659 N N . SER A 1 82 ? -45.868 15.767 42.972 1.00 73.88 82 SER A N 1
ATOM 660 C CA . SER A 1 82 ? -47.040 16.543 43.380 1.00 73.88 82 SER A CA 1
ATOM 661 C C . SER A 1 82 ? -48.084 15.627 44.038 1.00 73.88 82 SER A C 1
ATOM 663 O O . SER A 1 82 ? -48.176 14.459 43.655 1.00 73.88 82 SER A O 1
ATOM 665 N N . PRO A 1 83 ? -48.903 16.126 44.983 1.00 76.19 83 PRO A N 1
ATOM 666 C CA . PRO A 1 83 ? -49.884 15.306 45.706 1.00 76.19 83 PRO A CA 1
ATOM 667 C C . PRO A 1 83 ? -50.806 14.489 44.786 1.00 76.19 83 PRO A C 1
ATOM 669 O O . PRO A 1 83 ? -51.117 13.343 45.079 1.00 76.19 83 PRO A O 1
ATOM 672 N N . SER A 1 84 ? -51.155 15.041 43.621 1.00 76.12 84 SER A N 1
ATOM 673 C CA . SER A 1 84 ? -51.970 14.389 42.587 1.00 76.12 84 SER A CA 1
ATOM 674 C C . SER A 1 84 ? -51.315 13.188 41.893 1.00 76.12 84 SER A C 1
ATOM 676 O O . SER A 1 84 ? -52.017 12.327 41.374 1.00 76.12 84 SER A O 1
ATOM 678 N N . LEU A 1 85 ? -49.981 13.124 41.846 1.00 69.50 85 LEU A N 1
ATOM 679 C CA . LEU A 1 85 ? -49.238 12.022 41.221 1.00 69.50 85 LEU A CA 1
ATOM 680 C C . LEU A 1 85 ? -48.886 10.906 42.212 1.00 69.50 85 LEU A C 1
ATOM 682 O O . LEU A 1 85 ? -48.471 9.833 41.783 1.00 69.50 85 LEU A O 1
ATOM 686 N N . GLN A 1 86 ? -49.019 11.150 43.518 1.00 69.44 86 GLN A N 1
ATOM 687 C CA . GLN A 1 86 ? -48.742 10.145 44.549 1.00 69.44 86 GLN A CA 1
ATOM 688 C C . GLN A 1 86 ? -49.847 9.085 44.631 1.00 69.44 86 GLN A C 1
ATOM 690 O O . GLN A 1 86 ? -49.570 7.953 45.001 1.00 69.44 86 GLN A O 1
ATOM 695 N N . GLU A 1 87 ? -51.075 9.433 44.245 1.00 68.00 87 GLU A N 1
ATOM 696 C CA . GLU A 1 87 ? -52.251 8.557 44.337 1.00 68.00 87 GLU A CA 1
ATOM 697 C C . GLU A 1 87 ? -52.295 7.467 43.244 1.00 68.00 87 GLU A C 1
ATOM 699 O O . GLU A 1 87 ? -53.018 6.486 43.376 1.00 68.00 87 GLU A O 1
ATOM 704 N N . ASN A 1 88 ? -51.511 7.620 42.169 1.00 60.50 88 ASN A N 1
ATOM 705 C CA . ASN A 1 88 ? -51.528 6.753 40.979 1.00 60.50 88 ASN A CA 1
ATOM 706 C C . ASN A 1 88 ? -50.246 5.910 40.790 1.00 60.50 88 ASN A C 1
ATOM 708 O O . ASN A 1 88 ? -49.987 5.432 39.684 1.00 60.50 88 ASN A O 1
ATOM 712 N N . LYS A 1 89 ? -49.416 5.763 41.829 1.00 56.69 89 LYS A N 1
ATOM 713 C CA . LYS A 1 89 ? -48.157 4.997 41.790 1.00 56.69 89 LYS A CA 1
ATOM 714 C C . LYS A 1 89 ? -48.240 3.772 42.689 1.00 56.69 89 LYS A C 1
ATOM 716 O O . LYS A 1 89 ? -47.693 2.730 42.270 1.00 56.69 89 LYS A O 1
#

Organism: Triatoma infestans (NCBI:txid30076)

pLDDT: mean 79.45, std 13.73, range [54.34, 97.62]

Foldseek 3Di:
DVVVVVVVCVVCVCVPVVVVVVVVVVVVVVVCVVPDPPPPPDDDDPVVVVVVVVVCCVVVPPDPVVVVVPVDDDDVCNVDPDPVVVVPD

Secondary structure (DSSP, 8-state):
-HHHHHHHHHHHHHHHHHHHHHHHHHHHHHHHHHHS------PPPHHHHHHHHHHHHHHTT--GGGTS--SSPPPHHHHS--HHHHTT-

Sequence (89 aa):
MFPVIFRVLKAYAPYITLPAAAMVGIIGYNIENWVSDKYTPYQESISKKRSERLLENELNGIDESLKEKKFVAKSVFDKNLSPSLQENK